Protein AF-A0A0K2RPZ0-F1 (afdb_monomer_lite)

Radius of gyration: 25.4 Å; chains: 1; bounding box: 55×63×58 Å

pLDDT: mean 76.74, std 20.91, range [32.09, 96.94]

Foldseek 3Di:
DPDVPVVVVVVVVVVVVVVVCVVVDDDDCVVDPDDDLQADQDQVVFDPVQVVCVVVVHDGDLCNGDVDPVSSVSNVNNVVSNVVVQVCCCPVPVDRDPDDDDDDDDDDDPPDDDPPDDDDCPVPDDDDDDDDDDDDDDDDD

Structure (mmCIF, N/CA/C/O backbone):
data_AF-A0A0K2RPZ0-F1
#
_entry.id   AF-A0A0K2RPZ0-F1
#
loop_
_atom_site.group_PDB
_atom_site.id
_atom_site.type_symbol
_atom_site.label_atom_id
_atom_site.label_alt_id
_atom_site.label_comp_id
_atom_site.label_asym_id
_atom_site.label_entity_id
_atom_site.label_seq_id
_atom_site.pdbx_PDB_ins_code
_atom_site.Cartn_x
_atom_site.Cartn_y
_atom_site.Cartn_z
_atom_site.occupancy
_atom_site.B_iso_or_equiv
_atom_site.auth_seq_id
_atom_site.auth_comp_id
_atom_site.auth_asym_id
_atom_site.auth_atom_id
_atom_site.pdbx_PDB_model_num
ATOM 1 N N . MET A 1 1 ? 44.261 -13.455 -25.704 1.00 45.44 1 MET A N 1
ATOM 2 C CA . MET A 1 1 ? 43.758 -12.365 -24.836 1.00 45.44 1 MET A CA 1
ATOM 3 C C . MET A 1 1 ? 42.539 -11.740 -25.517 1.00 45.44 1 MET A C 1
ATOM 5 O O . MET A 1 1 ? 42.741 -10.876 -26.350 1.00 45.44 1 MET A O 1
ATOM 9 N N . SER A 1 2 ? 41.306 -12.222 -25.293 1.00 55.44 2 SER A N 1
ATOM 10 C CA . SER A 1 2 ? 40.097 -11.603 -25.899 1.00 55.44 2 SER A CA 1
ATOM 11 C C . SER A 1 2 ? 38.777 -12.080 -25.253 1.00 55.44 2 SER A C 1
ATOM 13 O O . SER A 1 2 ? 37.852 -12.498 -25.931 1.00 55.44 2 SER A O 1
ATOM 15 N N . VAL A 1 3 ? 38.706 -12.108 -23.917 1.00 57.50 3 VAL A N 1
ATOM 16 C CA . VAL A 1 3 ? 37.447 -12.406 -23.182 1.00 57.50 3 VAL A CA 1
ATOM 17 C C . VAL A 1 3 ? 37.053 -11.248 -22.248 1.00 57.50 3 VAL A C 1
ATOM 19 O O . VAL A 1 3 ? 35.893 -11.102 -21.892 1.00 57.50 3 VAL A O 1
ATOM 22 N N . GLY A 1 4 ? 37.996 -10.364 -21.891 1.00 56.69 4 GLY A N 1
ATOM 23 C CA . GLY A 1 4 ? 37.734 -9.220 -21.007 1.00 56.69 4 GLY A CA 1
ATOM 24 C C . GLY A 1 4 ? 37.066 -8.013 -21.680 1.00 56.69 4 GLY A C 1
ATOM 25 O O . GLY A 1 4 ? 36.321 -7.300 -21.021 1.00 56.69 4 GLY A O 1
ATOM 26 N N . GLN A 1 5 ? 37.286 -7.787 -22.982 1.00 56.53 5 GLN A N 1
ATOM 27 C CA . GLN A 1 5 ? 36.764 -6.595 -23.673 1.00 56.53 5 GLN A CA 1
ATOM 28 C C . GLN A 1 5 ? 35.253 -6.669 -23.939 1.00 56.53 5 GLN A C 1
ATOM 30 O O . GLN A 1 5 ? 34.560 -5.671 -23.774 1.00 56.53 5 GLN A O 1
ATOM 35 N N . SER A 1 6 ? 34.721 -7.860 -24.234 1.00 60.34 6 SER A N 1
ATOM 36 C CA . SER A 1 6 ? 33.289 -8.052 -24.502 1.00 60.34 6 SER A CA 1
ATOM 37 C C . SER A 1 6 ? 32.410 -7.807 -23.270 1.00 60.34 6 SER A C 1
ATOM 39 O O . SER A 1 6 ? 31.304 -7.283 -23.398 1.00 60.34 6 SER A O 1
ATOM 41 N N . HIS A 1 7 ? 32.886 -8.155 -22.069 1.00 60.97 7 HIS A N 1
ATOM 42 C CA . HIS A 1 7 ? 32.162 -7.906 -20.817 1.00 60.97 7 HIS A CA 1
ATOM 43 C C . HIS A 1 7 ? 32.138 -6.419 -20.442 1.00 60.97 7 HIS A C 1
ATOM 45 O O . HIS A 1 7 ? 31.104 -5.929 -19.985 1.00 60.97 7 HIS A O 1
ATOM 51 N N . GLU A 1 8 ? 33.244 -5.702 -20.654 1.00 66.75 8 GLU A N 1
ATOM 52 C CA . GLU A 1 8 ? 33.340 -4.272 -20.346 1.00 66.75 8 GLU A CA 1
ATOM 53 C C . GLU A 1 8 ? 32.425 -3.453 -21.273 1.00 66.75 8 GLU A C 1
ATOM 55 O O . GLU A 1 8 ? 31.613 -2.666 -20.786 1.00 66.75 8 GLU A O 1
ATOM 60 N N . GLU A 1 9 ? 32.460 -3.714 -22.585 1.00 69.56 9 GLU A N 1
ATOM 61 C CA . GLU A 1 9 ? 31.594 -3.065 -23.584 1.00 69.56 9 GLU A CA 1
ATOM 62 C C . GLU A 1 9 ? 30.106 -3.343 -23.325 1.00 69.56 9 GLU A C 1
ATOM 64 O O . GLU A 1 9 ? 29.305 -2.408 -23.251 1.00 69.56 9 GLU A O 1
ATOM 69 N N . SER A 1 10 ? 29.749 -4.604 -23.048 1.00 76.44 10 SER A N 1
ATOM 70 C CA . SER A 1 10 ? 28.375 -4.983 -22.681 1.00 76.44 10 SER A CA 1
ATOM 71 C C . SER A 1 10 ? 27.898 -4.265 -21.412 1.00 76.44 10 SER A C 1
ATOM 73 O O . SER A 1 10 ? 26.737 -3.865 -21.304 1.00 76.44 10 SER A O 1
ATOM 75 N N . SER A 1 11 ? 28.790 -4.068 -20.433 1.00 83.00 11 SER A N 1
ATOM 76 C CA . SER A 1 11 ? 28.458 -3.360 -19.193 1.00 83.00 11 SER A CA 1
ATOM 77 C C . SER A 1 11 ? 28.226 -1.861 -19.417 1.00 83.00 11 SER A C 1
ATOM 79 O O . SER A 1 11 ? 27.364 -1.266 -18.763 1.00 83.00 11 SER A O 1
ATOM 81 N N . ILE A 1 12 ? 28.954 -1.248 -20.357 1.00 89.38 12 ILE A N 1
ATOM 82 C CA . ILE A 1 12 ? 28.814 0.165 -20.724 1.00 89.38 12 ILE A CA 1
ATOM 83 C C . ILE A 1 12 ? 27.487 0.390 -21.454 1.00 89.38 12 ILE A C 1
ATOM 85 O O . ILE A 1 12 ? 26.752 1.320 -21.109 1.00 89.38 12 ILE A O 1
ATOM 89 N N . GLU A 1 13 ? 27.138 -0.477 -22.405 1.00 89.38 13 GLU A N 1
ATOM 90 C CA . GLU A 1 13 ? 25.853 -0.418 -23.108 1.00 89.38 13 GLU A CA 1
ATOM 91 C C . GLU A 1 13 ? 24.671 -0.622 -22.155 1.00 89.38 13 GLU A C 1
ATOM 93 O O . GLU A 1 13 ? 23.724 0.171 -22.169 1.00 89.38 13 GLU A O 1
ATOM 98 N N . LEU A 1 14 ? 24.759 -1.602 -21.248 1.00 88.31 14 LEU A N 1
ATOM 99 C CA . LEU A 1 14 ? 23.753 -1.821 -20.209 1.00 88.31 14 LEU A CA 1
ATOM 100 C C . LEU A 1 14 ? 23.593 -0.589 -19.310 1.00 88.31 14 LEU A C 1
ATOM 102 O O . LEU A 1 14 ? 22.473 -0.154 -19.052 1.00 88.31 14 LEU A O 1
ATOM 106 N N . ARG A 1 15 ? 24.696 0.015 -18.850 1.00 89.81 15 ARG A N 1
ATOM 107 C CA . ARG A 1 15 ? 24.656 1.241 -18.030 1.00 89.81 15 ARG A CA 1
ATOM 108 C C . ARG A 1 15 ? 24.019 2.410 -18.778 1.00 89.81 15 ARG A C 1
ATOM 110 O O . ARG A 1 15 ? 23.274 3.176 -18.168 1.00 89.81 15 ARG A O 1
ATOM 117 N N . LYS A 1 16 ? 24.285 2.541 -20.080 1.00 91.56 16 LYS A N 1
ATOM 118 C CA . LYS A 1 16 ? 23.690 3.571 -20.944 1.00 91.56 16 LYS A CA 1
ATOM 119 C C . LYS A 1 16 ? 22.187 3.356 -21.139 1.00 91.56 16 LYS A C 1
ATOM 121 O O . LYS A 1 16 ? 21.427 4.318 -21.110 1.00 91.56 16 LYS A O 1
ATOM 126 N N . TRP A 1 17 ? 21.744 2.112 -21.291 1.00 88.94 17 TRP A N 1
ATOM 127 C CA . TRP A 1 17 ? 20.320 1.793 -21.348 1.00 88.94 17 TRP A CA 1
ATOM 128 C C . TRP A 1 17 ? 19.627 2.037 -19.996 1.00 88.94 17 TRP A C 1
ATOM 130 O O . TRP A 1 17 ? 18.608 2.725 -19.941 1.00 88.94 17 TRP A O 1
ATOM 140 N N . LEU A 1 18 ? 20.224 1.580 -18.887 1.00 86.44 18 LEU A N 1
ATOM 141 C CA . LEU A 1 18 ? 19.704 1.787 -17.528 1.00 86.44 18 LEU A CA 1
ATOM 142 C C . LEU A 1 18 ? 19.603 3.273 -17.152 1.00 86.44 18 LEU A C 1
ATOM 144 O O . LEU A 1 18 ? 18.658 3.674 -16.472 1.00 86.44 18 LEU A O 1
ATOM 148 N N . SER A 1 19 ? 20.549 4.113 -17.582 1.00 85.38 19 SER A N 1
ATOM 149 C CA . SER A 1 19 ? 20.476 5.556 -17.325 1.00 85.38 19 SER A CA 1
ATOM 150 C C . SER A 1 19 ? 19.313 6.219 -18.068 1.00 85.38 19 SER A C 1
ATOM 152 O O . SER A 1 19 ? 18.708 7.144 -17.524 1.00 85.38 19 SER A O 1
ATOM 154 N N . GLY A 1 20 ? 18.943 5.701 -19.243 1.00 85.44 20 GLY A N 1
ATOM 155 C CA . GLY A 1 20 ? 17.765 6.118 -20.003 1.00 85.44 20 GLY A CA 1
ATOM 156 C C . GLY A 1 20 ? 16.429 5.725 -19.365 1.00 85.44 20 GLY A C 1
ATOM 157 O O . GLY A 1 20 ? 15.414 6.344 -19.672 1.00 85.44 20 GLY A O 1
ATOM 158 N N . LEU A 1 21 ? 16.413 4.754 -18.444 1.00 82.62 21 LEU A N 1
ATOM 159 C CA . LEU A 1 21 ? 15.201 4.360 -17.717 1.00 82.62 21 LEU A CA 1
ATOM 160 C C . LEU A 1 21 ? 14.864 5.292 -16.551 1.00 82.62 21 LEU A C 1
ATOM 162 O O . LEU A 1 21 ? 13.686 5.472 -16.259 1.00 82.62 21 LEU A O 1
ATOM 166 N N . LYS A 1 22 ? 15.862 5.921 -15.913 1.00 72.50 22 LYS A N 1
ATOM 167 C CA . LYS A 1 22 ? 15.661 6.792 -14.734 1.00 72.50 22 LYS A CA 1
ATOM 168 C C . LYS A 1 22 ? 14.558 7.856 -14.884 1.00 72.50 22 LYS A C 1
ATOM 170 O O . LYS A 1 22 ? 13.868 8.087 -13.898 1.00 72.50 22 LYS A O 1
ATOM 175 N N . PRO A 1 23 ? 14.379 8.525 -16.040 1.00 75.88 23 PRO A N 1
ATOM 176 C CA . PRO A 1 23 ? 13.304 9.503 -16.220 1.00 75.88 23 PRO A CA 1
ATOM 177 C C . PRO A 1 23 ? 11.912 8.872 -16.366 1.00 75.88 23 PRO A C 1
ATOM 179 O O . PRO A 1 23 ? 10.911 9.537 -16.121 1.00 75.88 23 PRO A O 1
ATOM 182 N N . VAL A 1 24 ? 11.845 7.613 -16.809 1.00 74.25 24 VAL A N 1
ATOM 183 C CA . VAL A 1 24 ? 10.601 6.915 -17.179 1.00 74.25 24 VAL A CA 1
ATOM 184 C C . VAL A 1 24 ? 10.086 6.063 -16.021 1.00 74.25 24 VAL A C 1
ATOM 186 O O . VAL A 1 24 ? 8.881 5.932 -15.809 1.00 74.25 24 VAL A O 1
ATOM 189 N N . THR A 1 25 ? 11.000 5.499 -15.237 1.00 70.31 25 THR A N 1
ATOM 190 C CA . THR A 1 25 ? 10.684 4.778 -14.012 1.00 70.31 25 THR A CA 1
ATOM 191 C C . THR A 1 25 ? 10.534 5.800 -12.891 1.00 70.31 25 THR A C 1
ATOM 193 O O . THR A 1 25 ? 11.502 6.467 -12.533 1.00 70.31 25 THR A O 1
ATOM 196 N N . GLY A 1 26 ? 9.329 5.948 -12.336 1.00 73.31 26 GLY A N 1
ATOM 197 C CA . GLY A 1 26 ? 9.123 6.739 -11.119 1.00 73.31 26 GLY A CA 1
ATOM 198 C C . GLY A 1 26 ? 9.937 6.204 -9.929 1.00 73.31 26 GLY A C 1
ATOM 199 O O . GLY A 1 26 ? 10.770 5.310 -10.066 1.00 73.31 26 GLY A O 1
ATOM 200 N N . ALA A 1 27 ? 9.693 6.730 -8.727 1.00 71.94 27 ALA A N 1
ATOM 201 C CA . ALA A 1 27 ? 10.374 6.237 -7.531 1.00 71.94 27 ALA A CA 1
ATOM 202 C C . ALA A 1 27 ? 10.143 4.723 -7.342 1.00 71.94 27 ALA A C 1
ATOM 204 O O . ALA A 1 27 ? 9.003 4.277 -7.208 1.00 71.94 27 ALA A O 1
ATOM 205 N N . ASP A 1 28 ? 11.227 3.941 -7.316 1.00 74.12 28 ASP A N 1
ATOM 206 C CA . ASP A 1 28 ? 11.161 2.511 -7.018 1.00 74.12 28 ASP A CA 1
ATOM 207 C C . ASP A 1 28 ? 10.849 2.316 -5.531 1.00 74.12 28 ASP A C 1
ATOM 209 O O . ASP A 1 28 ? 11.715 2.442 -4.661 1.00 74.12 28 ASP A O 1
ATOM 213 N N . THR A 1 29 ? 9.584 2.016 -5.245 1.00 76.25 29 THR A N 1
ATOM 214 C CA . THR A 1 29 ? 9.100 1.809 -3.878 1.00 76.25 29 THR A CA 1
ATOM 215 C C . THR A 1 29 ? 9.654 0.549 -3.209 1.00 76.25 29 THR A C 1
ATOM 217 O O . THR A 1 29 ? 9.636 0.493 -1.981 1.00 76.25 29 THR A O 1
ATOM 220 N N . MET A 1 30 ? 10.175 -0.432 -3.964 1.00 75.19 30 MET A N 1
ATOM 221 C CA . MET A 1 30 ? 10.823 -1.612 -3.375 1.00 75.19 30 MET A CA 1
ATOM 222 C C . MET A 1 30 ? 12.214 -1.277 -2.837 1.00 75.19 30 MET A C 1
ATOM 224 O O . MET A 1 30 ? 12.604 -1.785 -1.788 1.00 75.19 30 MET A O 1
ATOM 228 N N . LEU A 1 31 ? 12.950 -0.398 -3.522 1.00 77.25 31 LEU A N 1
ATOM 229 C CA . LEU A 1 31 ? 14.272 0.048 -3.073 1.00 77.25 31 LEU A CA 1
ATOM 230 C C . LEU A 1 31 ? 14.204 1.226 -2.097 1.00 77.25 31 LEU A C 1
ATOM 232 O O . LEU A 1 31 ? 15.058 1.358 -1.221 1.00 77.25 31 LEU A O 1
ATOM 236 N N . ARG A 1 32 ? 13.224 2.120 -2.264 1.00 76.31 32 ARG A N 1
ATOM 237 C CA . ARG A 1 32 ? 13.081 3.353 -1.477 1.00 76.31 32 ARG A CA 1
ATOM 238 C C . ARG A 1 32 ? 11.633 3.551 -1.063 1.00 76.31 32 ARG A C 1
ATOM 240 O O . ARG A 1 32 ? 10.898 4.354 -1.637 1.00 76.31 32 ARG A O 1
ATOM 247 N N . PHE A 1 33 ? 11.232 2.820 -0.034 1.00 82.44 33 PHE A N 1
ATOM 248 C CA . PHE A 1 33 ? 9.930 3.011 0.582 1.00 82.44 33 PHE A CA 1
ATOM 249 C C . PHE A 1 33 ? 9.883 4.332 1.366 1.00 82.44 33 PHE A C 1
ATOM 251 O O . PHE A 1 33 ? 10.705 4.575 2.249 1.00 82.44 33 PHE A O 1
ATOM 258 N N . VAL A 1 34 ? 8.884 5.166 1.071 1.00 85.88 34 VAL A N 1
ATOM 259 C CA . VAL A 1 34 ? 8.564 6.374 1.841 1.00 85.88 34 VAL A CA 1
ATOM 260 C C . VAL A 1 34 ? 7.194 6.178 2.476 1.00 85.88 34 VAL A C 1
ATOM 262 O O . VAL A 1 34 ? 6.198 5.974 1.780 1.00 85.88 34 VAL A O 1
ATOM 265 N N . LYS A 1 35 ? 7.134 6.248 3.809 1.00 87.56 35 LYS A N 1
ATOM 266 C CA . LYS A 1 35 ? 5.877 6.122 4.552 1.00 87.56 35 LYS A CA 1
ATOM 267 C C . LYS A 1 35 ? 4.994 7.339 4.264 1.00 87.56 35 LYS A C 1
ATOM 269 O O . LYS A 1 35 ? 5.328 8.452 4.658 1.00 87.56 35 LYS A O 1
ATOM 274 N N . THR A 1 36 ? 3.862 7.117 3.603 1.00 90.56 36 THR A N 1
ATOM 275 C CA . THR A 1 36 ? 2.843 8.141 3.326 1.00 90.56 36 THR A CA 1
ATOM 276 C C . THR A 1 36 ? 1.489 7.708 3.892 1.00 90.56 36 THR A C 1
ATOM 278 O O . THR A 1 36 ? 1.162 6.520 3.820 1.00 90.56 36 THR A O 1
ATOM 281 N N . PRO A 1 37 ? 0.670 8.613 4.452 1.00 87.94 37 PRO A N 1
ATOM 282 C CA . PRO A 1 37 ? -0.663 8.256 4.945 1.00 87.94 37 PRO A CA 1
ATOM 283 C C . PRO A 1 37 ? -1.589 7.672 3.867 1.00 87.94 37 PRO A C 1
ATOM 285 O O . PRO A 1 37 ? -2.533 6.955 4.187 1.00 87.94 37 PRO A O 1
ATOM 288 N N . GLU A 1 38 ? -1.333 7.971 2.594 1.00 90.75 38 GLU A N 1
ATOM 289 C CA . GLU A 1 38 ? -2.148 7.552 1.455 1.00 90.75 38 GLU A CA 1
ATOM 290 C C . GLU A 1 38 ? -1.714 6.204 0.873 1.00 90.75 38 GLU A C 1
ATOM 292 O O . GLU A 1 38 ? -2.537 5.532 0.256 1.00 90.75 38 GLU A O 1
ATOM 297 N N . GLY A 1 39 ? -0.443 5.826 1.038 1.00 90.94 39 GLY A N 1
ATOM 298 C CA . GLY A 1 39 ? 0.164 4.642 0.424 1.00 90.94 39 GLY A CA 1
ATOM 299 C C . GLY A 1 39 ? 0.745 3.639 1.419 1.00 90.94 39 GLY A C 1
ATOM 300 O O . GLY A 1 39 ? 1.345 2.654 1.002 1.00 90.94 39 GLY A O 1
ATOM 301 N N . SER A 1 40 ? 0.591 3.861 2.727 1.00 92.81 40 SER A N 1
ATOM 302 C CA . SER A 1 40 ? 1.094 2.949 3.755 1.00 92.81 40 SER A CA 1
ATOM 303 C C . SER A 1 40 ? 0.067 2.682 4.849 1.00 92.81 40 SER A C 1
ATOM 305 O O . SER A 1 40 ? -0.672 3.569 5.275 1.00 92.81 40 SER A O 1
ATOM 307 N N . ILE A 1 41 ? 0.027 1.432 5.309 1.00 93.94 41 ILE A N 1
ATOM 308 C CA . ILE A 1 41 ? -0.807 0.997 6.430 1.00 93.94 41 ILE A CA 1
ATOM 309 C C . ILE A 1 41 ? 0.130 0.644 7.578 1.00 93.94 41 ILE A C 1
ATOM 311 O O . ILE A 1 41 ? 0.946 -0.267 7.458 1.00 93.94 41 ILE A O 1
ATOM 315 N N . ASP A 1 42 ? 0.015 1.366 8.688 1.00 91.12 42 ASP A N 1
ATOM 316 C CA . ASP A 1 42 ? 0.794 1.080 9.887 1.00 91.12 42 ASP A CA 1
ATOM 317 C C . ASP A 1 42 ? 0.138 -0.043 10.698 1.00 91.12 42 ASP A C 1
ATOM 319 O O . ASP A 1 42 ? -0.996 0.094 11.160 1.00 91.12 42 ASP A O 1
ATOM 323 N N . LEU A 1 43 ? 0.852 -1.157 10.860 1.00 91.44 43 LEU A N 1
ATOM 324 C CA . LEU A 1 43 ? 0.403 -2.322 11.626 1.00 91.44 43 LEU A CA 1
ATOM 325 C C . LEU A 1 43 ? 1.159 -2.491 12.952 1.00 91.44 43 LEU A C 1
ATOM 327 O O . LEU A 1 43 ? 0.978 -3.510 13.615 1.00 91.44 43 LEU A O 1
ATOM 331 N N . SER A 1 44 ? 1.973 -1.511 13.365 1.00 88.81 44 SER A N 1
ATOM 332 C CA . SER A 1 44 ? 2.836 -1.610 14.557 1.00 88.81 44 SER A CA 1
ATOM 333 C C . SER A 1 44 ? 2.054 -1.904 15.844 1.00 88.81 44 SER A C 1
ATOM 335 O O . SER A 1 44 ? 2.511 -2.667 16.686 1.00 88.81 44 SER A O 1
ATOM 337 N N . ASN A 1 45 ? 0.842 -1.351 15.961 1.00 87.94 45 ASN A N 1
ATOM 338 C CA . ASN A 1 45 ? -0.078 -1.571 17.085 1.00 87.94 45 ASN A CA 1
ATOM 339 C C . ASN A 1 45 ? -1.256 -2.490 16.709 1.00 87.94 45 ASN A C 1
ATOM 341 O O . ASN A 1 45 ? -2.338 -2.413 17.295 1.00 87.94 45 ASN A O 1
ATOM 345 N N . GLY A 1 46 ? -1.080 -3.317 15.675 1.00 91.62 46 GLY A N 1
ATOM 346 C CA . GLY A 1 46 ? -2.108 -4.227 15.195 1.00 91.62 46 GLY A CA 1
ATOM 347 C C . GLY A 1 46 ? -2.404 -5.353 16.187 1.00 91.62 46 GLY A C 1
ATOM 348 O O . GLY A 1 46 ? -1.534 -5.817 16.920 1.00 91.62 46 GLY A O 1
ATOM 349 N N . HIS A 1 47 ? -3.643 -5.841 16.194 1.00 94.25 47 HIS A N 1
ATOM 350 C CA . HIS A 1 47 ? -4.034 -6.946 17.061 1.00 94.25 47 HIS A CA 1
ATOM 351 C C . HIS A 1 47 ? -3.287 -8.241 16.666 1.00 94.25 47 HIS A C 1
ATOM 353 O O . HIS A 1 47 ? -3.440 -8.690 15.522 1.00 94.25 47 HIS A O 1
ATOM 359 N N . PRO A 1 48 ? -2.579 -8.923 17.593 1.00 93.19 48 PRO A N 1
ATOM 360 C CA . PRO A 1 48 ? -1.723 -10.072 17.270 1.00 93.19 48 PRO A CA 1
ATOM 361 C C . PRO A 1 48 ? -2.451 -11.205 16.540 1.00 93.19 48 PRO A C 1
ATOM 363 O O . PRO A 1 48 ? -1.952 -11.738 15.555 1.00 93.19 48 PRO A O 1
ATOM 366 N N . SER A 1 49 ? -3.677 -11.528 16.967 1.00 93.81 49 SER A N 1
ATOM 367 C CA . SER A 1 49 ? -4.503 -12.550 16.299 1.00 93.81 49 SER A CA 1
ATOM 368 C C . SER A 1 49 ? -4.854 -12.178 14.849 1.00 93.81 49 SER A C 1
ATOM 370 O O . SER A 1 49 ? -4.821 -13.033 13.968 1.00 93.81 49 SER A O 1
ATOM 372 N N . GLY A 1 50 ? -5.135 -10.898 14.570 1.00 94.88 50 GLY A N 1
ATOM 373 C CA . GLY A 1 50 ? -5.407 -10.438 13.207 1.00 94.88 50 GLY A CA 1
ATOM 374 C C . GLY A 1 50 ? -4.155 -10.504 12.337 1.00 94.88 50 GLY A C 1
ATOM 375 O O . GLY A 1 50 ? -4.222 -10.957 11.196 1.00 94.88 50 GLY A O 1
ATOM 376 N N . LEU A 1 51 ? -3.005 -10.115 12.893 1.00 95.12 51 LEU A N 1
ATOM 377 C CA . LEU A 1 51 ? -1.724 -10.192 12.196 1.00 95.12 51 LEU A CA 1
ATOM 378 C C . LEU A 1 51 ? -1.353 -11.645 11.874 1.00 95.12 51 LEU A C 1
ATOM 380 O O . LEU A 1 51 ? -1.002 -11.942 10.738 1.00 95.12 51 LEU A O 1
ATOM 384 N N . ALA A 1 52 ? -1.519 -12.565 12.826 1.00 94.44 52 ALA A N 1
ATOM 385 C CA . ALA A 1 52 ? -1.284 -13.990 12.606 1.00 94.44 52 ALA A CA 1
ATOM 386 C C . ALA A 1 52 ? -2.168 -14.556 11.482 1.00 94.44 52 ALA A C 1
ATOM 388 O O . ALA A 1 52 ? -1.690 -15.311 10.641 1.00 94.44 52 ALA A O 1
ATOM 389 N N . GLN A 1 53 ? -3.444 -14.158 11.416 1.00 94.50 53 GLN A N 1
ATOM 390 C CA . GLN A 1 53 ? -4.341 -14.566 10.329 1.00 94.50 53 GLN A CA 1
ATOM 391 C C . GLN A 1 53 ? -3.907 -14.004 8.973 1.00 94.50 53 GLN A C 1
ATOM 393 O O . GLN A 1 53 ? -3.917 -14.736 7.985 1.00 94.50 53 GLN A O 1
ATOM 398 N N . LEU A 1 54 ? -3.519 -12.725 8.928 1.00 94.12 54 LEU A N 1
ATOM 399 C CA . LEU A 1 54 ? -3.008 -12.081 7.719 1.00 94.12 54 LEU A CA 1
ATOM 400 C C . LEU A 1 54 ? -1.746 -12.787 7.206 1.00 94.12 54 LEU A C 1
ATOM 402 O O . LEU A 1 54 ? -1.684 -13.146 6.035 1.00 94.12 54 LEU A O 1
ATOM 406 N N . LEU A 1 55 ? -0.776 -13.031 8.090 1.00 92.62 55 LEU A N 1
ATOM 407 C CA . LEU A 1 55 ? 0.484 -13.698 7.749 1.00 92.62 55 LEU A CA 1
ATOM 408 C C . LEU A 1 55 ? 0.288 -15.175 7.380 1.00 92.62 55 LEU A C 1
ATOM 410 O O . LEU A 1 55 ? 1.030 -15.703 6.562 1.00 92.62 55 LEU A O 1
ATOM 414 N N . ALA A 1 56 ? -0.751 -15.827 7.906 1.00 93.75 56 ALA A N 1
ATOM 415 C CA . ALA A 1 56 ? -1.169 -17.163 7.481 1.00 93.75 56 ALA A CA 1
ATOM 416 C C . ALA A 1 56 ? -1.904 -17.179 6.120 1.00 93.75 56 ALA A C 1
ATOM 418 O O . ALA A 1 56 ? -2.496 -18.197 5.760 1.00 93.75 56 ALA A O 1
ATOM 419 N N . GLY A 1 57 ? -1.938 -16.058 5.387 1.00 92.31 57 GLY A N 1
ATOM 420 C CA . GLY A 1 57 ? -2.569 -15.948 4.068 1.00 92.31 57 GLY A CA 1
ATOM 421 C C . GLY A 1 57 ? -4.099 -15.956 4.097 1.00 92.31 57 GLY A C 1
ATOM 422 O O . GLY A 1 57 ? -4.745 -16.136 3.063 1.00 92.31 57 GLY A O 1
ATOM 423 N N . ARG A 1 58 ? -4.721 -15.785 5.270 1.00 94.56 58 ARG A N 1
ATOM 424 C CA . ARG A 1 58 ? -6.183 -15.763 5.383 1.00 94.56 58 ARG A CA 1
ATOM 425 C C . ARG A 1 58 ? -6.731 -14.399 4.977 1.00 94.56 58 ARG A C 1
ATOM 427 O O . ARG A 1 58 ? -6.103 -13.360 5.170 1.00 94.56 58 ARG A O 1
ATOM 434 N N . ARG A 1 59 ? -7.968 -14.395 4.469 1.00 93.94 59 ARG A N 1
ATOM 435 C CA . ARG A 1 59 ? -8.727 -13.160 4.236 1.00 93.94 59 ARG A CA 1
ATOM 436 C C . ARG A 1 59 ? -9.013 -12.478 5.577 1.00 93.94 59 ARG A C 1
ATOM 438 O O . ARG A 1 59 ? -9.920 -12.884 6.299 1.00 93.94 59 ARG A O 1
ATOM 445 N N . THR A 1 60 ? -8.255 -11.430 5.880 1.00 94.94 60 THR A N 1
ATOM 446 C CA . THR A 1 60 ? -8.323 -10.707 7.156 1.00 94.94 60 THR A CA 1
ATOM 447 C C . THR A 1 60 ? -8.927 -9.323 6.957 1.00 94.94 60 THR A C 1
ATOM 449 O O . THR A 1 60 ? -8.506 -8.559 6.090 1.00 94.94 60 THR A O 1
ATOM 452 N N . ARG A 1 61 ? -9.928 -8.972 7.771 1.00 95.56 61 ARG A N 1
ATOM 453 C CA . ARG A 1 61 ? -10.522 -7.628 7.751 1.00 95.56 61 ARG A CA 1
ATOM 454 C C . ARG A 1 61 ? -9.578 -6.621 8.401 1.00 95.56 61 ARG A C 1
ATOM 456 O O . ARG A 1 61 ? -9.041 -6.880 9.477 1.00 95.56 61 ARG A O 1
ATOM 463 N N . LEU A 1 62 ? -9.484 -5.425 7.822 1.00 95.19 62 LEU A N 1
ATOM 464 C CA . LEU A 1 62 ? -8.692 -4.329 8.389 1.00 95.19 62 LEU A CA 1
ATOM 465 C C . LEU A 1 62 ? -9.144 -3.947 9.810 1.00 95.19 62 LEU A C 1
ATOM 467 O O . LEU A 1 62 ? -8.317 -3.631 10.655 1.00 95.19 62 LEU A O 1
ATOM 471 N N . SER A 1 63 ? -10.440 -4.069 10.107 1.00 94.75 63 SER A N 1
ATOM 472 C CA . SER A 1 63 ? -11.008 -3.825 11.442 1.00 94.75 63 SER A CA 1
ATOM 473 C C . SER A 1 63 ? -10.585 -4.855 12.496 1.00 94.75 63 SER A C 1
ATOM 475 O O . SER A 1 63 ? -10.715 -4.609 13.692 1.00 94.75 63 SER A O 1
ATOM 477 N N . THR A 1 64 ? -10.132 -6.038 12.068 1.00 94.56 64 THR A N 1
ATOM 478 C CA . THR A 1 64 ? -9.572 -7.056 12.968 1.00 94.56 64 THR A CA 1
ATOM 479 C C . THR A 1 64 ? -8.121 -6.732 13.307 1.00 94.56 64 THR A C 1
ATOM 481 O O . THR A 1 64 ? -7.678 -7.040 14.409 1.00 94.56 64 THR A O 1
ATOM 484 N N . LEU A 1 65 ? -7.398 -6.098 12.378 1.00 95.62 65 LEU A N 1
ATOM 485 C CA . LEU A 1 65 ? -6.015 -5.660 12.558 1.00 95.62 65 LEU A CA 1
ATOM 486 C C . LEU A 1 65 ? -5.946 -4.388 13.407 1.00 95.62 65 LEU A C 1
ATOM 488 O O . LEU A 1 65 ? -5.200 -4.348 14.375 1.00 95.62 65 LEU A O 1
ATOM 492 N N . ILE A 1 66 ? -6.744 -3.371 13.078 1.00 95.88 66 ILE A N 1
ATOM 493 C CA . ILE A 1 66 ? -6.676 -2.041 13.693 1.00 95.88 66 ILE A CA 1
ATOM 494 C C . ILE A 1 66 ? -7.989 -1.768 14.425 1.00 95.88 66 ILE A C 1
ATOM 496 O O . ILE A 1 66 ? -9.041 -1.620 13.801 1.00 95.88 66 ILE A O 1
ATOM 500 N N . ARG A 1 67 ? -7.924 -1.731 15.761 1.00 92.81 67 ARG A N 1
ATOM 501 C CA . ARG A 1 67 ? -9.090 -1.523 16.637 1.00 92.81 67 ARG A CA 1
ATOM 502 C C . ARG A 1 67 ? -9.346 -0.058 16.961 1.00 92.81 67 ARG A C 1
ATOM 504 O O . ARG A 1 67 ? -10.501 0.316 17.150 1.00 92.81 67 ARG A O 1
ATOM 511 N N . ASP A 1 68 ? -8.293 0.754 17.017 1.00 94.06 68 ASP A N 1
ATOM 512 C CA . ASP A 1 68 ? -8.442 2.188 17.227 1.00 94.06 68 ASP A CA 1
ATOM 513 C C . ASP A 1 68 ? -9.160 2.832 16.035 1.00 94.06 68 ASP A C 1
ATOM 515 O O . ASP A 1 68 ? -8.802 2.621 14.873 1.00 94.06 68 ASP A O 1
ATOM 519 N N . ARG A 1 69 ? -10.189 3.633 16.324 1.00 94.25 69 ARG A N 1
ATOM 520 C CA . ARG A 1 69 ? -11.057 4.200 15.289 1.00 94.25 69 ARG A CA 1
ATOM 521 C C . ARG A 1 69 ? -10.324 5.215 14.415 1.00 94.25 69 ARG A C 1
ATOM 523 O O . ARG A 1 69 ? -10.573 5.249 13.211 1.00 94.25 69 ARG A O 1
ATOM 530 N N . GLN A 1 70 ? -9.453 6.043 14.990 1.00 93.75 70 GLN A N 1
ATOM 531 C CA . GLN A 1 70 ? -8.757 7.084 14.232 1.00 93.75 70 GLN A CA 1
ATOM 532 C C . GLN A 1 70 ? -7.723 6.465 13.291 1.00 93.75 70 GLN A C 1
ATOM 534 O O . GLN A 1 70 ? -7.716 6.765 12.094 1.00 93.75 70 GLN A O 1
ATOM 539 N N . GLN A 1 71 ? -6.932 5.516 13.793 1.00 93.81 71 GLN A N 1
ATOM 540 C CA . GLN A 1 71 ? -5.980 4.752 12.987 1.00 93.81 71 GLN A CA 1
ATOM 541 C C . GLN A 1 71 ? -6.689 3.934 11.904 1.00 93.81 71 GLN A C 1
ATOM 543 O O . GLN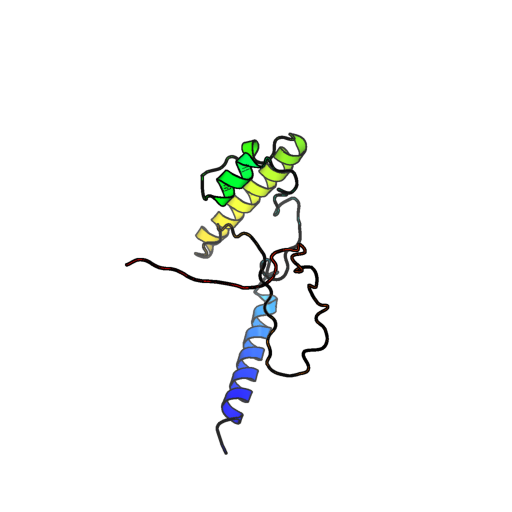 A 1 71 ? -6.239 3.909 10.757 1.00 93.81 71 GLN A O 1
ATOM 548 N N . TYR A 1 72 ? -7.838 3.330 12.224 1.00 95.38 72 TYR A N 1
ATOM 549 C CA . TYR A 1 72 ? -8.630 2.580 11.252 1.00 95.38 72 TYR A CA 1
ATOM 550 C C . TYR A 1 72 ? -9.068 3.453 10.072 1.00 95.38 72 TYR A C 1
ATOM 552 O O . TYR A 1 72 ? -8.995 3.012 8.928 1.00 95.38 72 TYR A O 1
ATOM 560 N N . LEU A 1 73 ? -9.499 4.697 10.308 1.00 95.56 73 LEU A N 1
ATOM 561 C CA . LEU A 1 73 ? -9.930 5.592 9.228 1.00 95.56 73 LEU A CA 1
ATOM 562 C C . LEU A 1 73 ? -8.782 5.955 8.279 1.00 95.56 73 LEU A C 1
ATOM 564 O O . LEU A 1 73 ? -8.989 5.988 7.063 1.00 95.56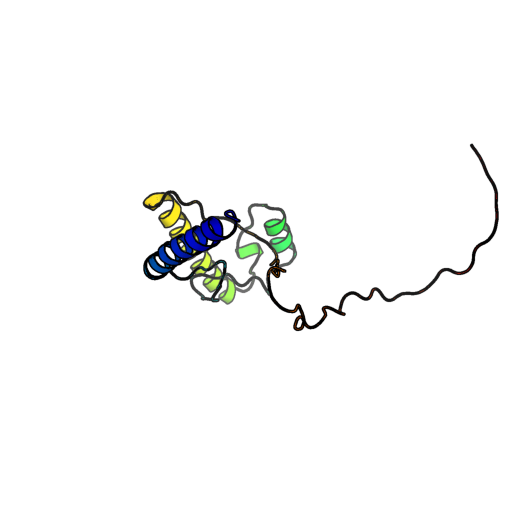 73 LEU A O 1
ATOM 568 N N . VAL A 1 74 ? -7.587 6.205 8.821 1.00 95.00 74 VAL A N 1
ATOM 569 C CA . VAL A 1 74 ? -6.378 6.471 8.027 1.00 95.00 74 VAL A CA 1
ATOM 570 C C . VAL A 1 74 ? -6.005 5.233 7.215 1.00 95.00 74 VAL A C 1
ATOM 572 O O . VAL A 1 74 ? -5.930 5.302 5.990 1.00 95.00 74 VAL A O 1
ATOM 575 N N . ALA A 1 75 ? -5.893 4.079 7.870 1.00 95.88 75 ALA A N 1
ATOM 576 C CA . ALA A 1 75 ? -5.558 2.822 7.215 1.00 95.88 75 ALA A CA 1
ATOM 577 C C . ALA A 1 75 ? -6.589 2.411 6.153 1.00 95.88 75 ALA A C 1
ATOM 579 O O . ALA A 1 75 ? -6.224 1.905 5.098 1.00 95.88 75 ALA A O 1
ATOM 580 N N . ALA A 1 76 ? -7.881 2.651 6.390 1.00 96.19 76 ALA A N 1
ATOM 581 C CA . ALA A 1 76 ? -8.933 2.350 5.426 1.00 96.19 76 ALA A CA 1
ATOM 582 C C . ALA A 1 76 ? -8.848 3.250 4.186 1.00 96.19 76 ALA A C 1
ATOM 584 O O . ALA A 1 76 ? -9.154 2.796 3.084 1.00 96.19 76 ALA A O 1
ATOM 585 N N . ARG A 1 77 ? -8.436 4.518 4.338 1.00 96.81 77 ARG A N 1
ATOM 586 C CA . ARG A 1 77 ? -8.131 5.394 3.195 1.00 96.81 77 ARG A CA 1
ATOM 587 C C . ARG A 1 77 ? -6.927 4.878 2.416 1.00 96.81 77 ARG A C 1
ATOM 589 O O . ARG A 1 77 ? -7.070 4.663 1.215 1.00 96.81 77 ARG A O 1
ATOM 596 N N . ALA A 1 78 ? -5.823 4.576 3.096 1.00 96.75 78 ALA A N 1
ATOM 597 C CA . ALA A 1 78 ? -4.636 4.002 2.467 1.00 96.75 78 ALA A CA 1
ATOM 598 C C . ALA A 1 78 ? -4.955 2.701 1.710 1.00 96.75 78 ALA A C 1
ATOM 600 O O . ALA A 1 78 ? -4.611 2.551 0.544 1.00 96.75 78 ALA A O 1
ATOM 601 N N . ALA A 1 79 ? -5.707 1.786 2.328 1.00 96.25 79 ALA A N 1
ATOM 602 C CA . ALA A 1 79 ? -6.109 0.521 1.716 1.00 96.25 79 ALA A CA 1
ATOM 603 C C . ALA A 1 79 ? -6.939 0.715 0.437 1.00 96.25 79 ALA A C 1
ATOM 605 O O . ALA A 1 79 ? -6.751 -0.016 -0.536 1.00 96.25 79 ALA A O 1
ATOM 606 N N . ARG A 1 80 ? -7.849 1.701 0.413 1.00 96.94 80 ARG A N 1
ATOM 607 C CA . ARG A 1 80 ? -8.614 2.029 -0.800 1.00 96.94 80 ARG A CA 1
ATOM 608 C C . ARG A 1 80 ? -7.710 2.581 -1.895 1.00 96.94 80 ARG A C 1
ATOM 610 O O . ARG A 1 80 ? -7.827 2.131 -3.028 1.00 96.94 80 ARG A O 1
ATOM 617 N N . ASN A 1 81 ? -6.801 3.490 -1.556 1.00 96.38 81 ASN A N 1
ATOM 618 C CA . ASN A 1 81 ? -5.855 4.062 -2.513 1.00 96.38 81 ASN A CA 1
ATOM 619 C C . ASN A 1 81 ? -4.935 2.987 -3.107 1.00 96.38 81 ASN A C 1
ATOM 621 O O . ASN A 1 81 ? -4.791 2.912 -4.325 1.00 96.38 81 ASN A O 1
ATOM 625 N N . LEU A 1 82 ? -4.389 2.104 -2.264 1.00 94.44 82 LEU A N 1
ATOM 626 C CA . LEU A 1 82 ? -3.587 0.958 -2.695 1.00 94.44 82 LEU A CA 1
ATOM 627 C C . LEU A 1 82 ? -4.381 0.047 -3.632 1.00 94.44 82 LEU A C 1
ATOM 629 O O . LEU A 1 82 ? -3.896 -0.294 -4.706 1.00 94.44 82 LEU A O 1
ATOM 633 N N . ARG A 1 83 ? -5.628 -0.291 -3.279 1.00 95.69 83 ARG A N 1
ATOM 634 C CA . ARG A 1 83 ? -6.498 -1.102 -4.141 1.00 95.69 83 ARG A CA 1
ATOM 635 C C . ARG A 1 83 ? -6.749 -0.435 -5.493 1.00 95.69 83 ARG A C 1
ATOM 637 O O . ARG A 1 83 ? -6.683 -1.116 -6.511 1.00 95.69 83 ARG A O 1
ATOM 644 N N . SER A 1 84 ? -7.037 0.866 -5.510 1.00 96.56 84 SER A N 1
ATOM 645 C CA . SER A 1 84 ? -7.219 1.616 -6.756 1.00 96.56 84 SER A CA 1
ATOM 646 C C . SER A 1 84 ? -5.951 1.595 -7.604 1.00 96.56 84 SER A C 1
ATOM 648 O O . SER A 1 84 ? -6.039 1.379 -8.807 1.00 96.56 84 SER A O 1
ATOM 650 N N . LYS A 1 85 ? -4.770 1.740 -6.986 1.00 93.25 85 LYS A N 1
ATOM 651 C CA . LYS A 1 85 ? -3.505 1.720 -7.722 1.00 93.25 85 LYS A CA 1
ATOM 652 C C . LYS A 1 85 ? -3.160 0.339 -8.271 1.00 93.25 85 LYS A C 1
ATOM 654 O O . LYS A 1 85 ? -2.735 0.242 -9.414 1.00 93.25 85 LYS A O 1
ATOM 659 N N . ILE A 1 86 ? -3.380 -0.720 -7.493 1.00 94.94 86 ILE A N 1
ATOM 660 C CA . ILE A 1 86 ? -3.224 -2.108 -7.956 1.00 94.94 86 ILE A CA 1
ATOM 661 C C . ILE A 1 86 ? -4.138 -2.360 -9.161 1.00 94.94 86 ILE A C 1
ATOM 663 O O . ILE A 1 86 ? -3.703 -2.945 -10.147 1.00 94.94 86 ILE A O 1
ATOM 667 N N . PHE A 1 87 ? -5.382 -1.876 -9.107 1.00 96.12 87 PHE A N 1
ATOM 668 C CA . PHE A 1 87 ? -6.320 -2.007 -10.218 1.00 96.12 87 PHE A CA 1
ATOM 669 C C . PHE A 1 87 ? -5.872 -1.229 -11.464 1.00 96.12 87 PHE A C 1
ATOM 671 O O . PHE A 1 87 ? -5.885 -1.791 -12.551 1.00 96.12 87 PHE A O 1
ATOM 678 N N . GLU A 1 88 ? -5.424 0.022 -11.314 1.00 95.00 88 GLU A N 1
ATOM 679 C CA . GLU A 1 88 ? -4.857 0.823 -12.412 1.00 95.00 88 GLU A CA 1
ATOM 680 C C . GLU A 1 88 ? -3.651 0.121 -13.059 1.00 95.00 88 GLU A C 1
ATOM 682 O O . GLU A 1 88 ? -3.549 0.037 -14.279 1.00 95.00 88 GLU A O 1
ATOM 687 N N . LEU A 1 89 ? -2.731 -0.417 -12.251 1.00 93.56 89 LEU A N 1
ATOM 688 C CA . LEU A 1 89 ? -1.556 -1.139 -12.746 1.00 93.56 89 LEU A CA 1
ATOM 689 C C . LEU A 1 89 ? -1.942 -2.418 -13.500 1.00 93.56 89 LEU A C 1
ATOM 691 O O . LEU A 1 89 ? -1.394 -2.677 -14.573 1.00 93.56 89 LEU A O 1
ATOM 695 N N . GLY A 1 90 ? -2.909 -3.174 -12.982 1.00 95.81 90 GLY A N 1
ATOM 696 C CA . GLY A 1 90 ? -3.397 -4.387 -13.631 1.00 95.81 90 GLY A CA 1
ATOM 697 C C . GLY A 1 90 ? -4.132 -4.098 -14.937 1.00 95.81 90 GLY A C 1
ATOM 698 O O . GLY A 1 90 ? -3.864 -4.747 -15.943 1.00 95.81 90 GLY A O 1
ATOM 699 N N . ASN A 1 91 ? -5.025 -3.107 -14.942 1.00 96.06 91 ASN A N 1
ATOM 700 C CA . ASN A 1 91 ? -5.878 -2.806 -16.089 1.00 96.06 91 ASN A CA 1
ATOM 701 C C . ASN A 1 91 ? -5.136 -2.061 -17.207 1.00 96.06 91 ASN A C 1
ATOM 703 O O . ASN A 1 91 ? -5.241 -2.439 -18.369 1.00 96.06 91 ASN A O 1
ATOM 707 N N . ASP A 1 92 ? -4.375 -1.021 -16.864 1.00 95.12 92 ASP A N 1
ATOM 708 C CA . ASP A 1 92 ? -3.800 -0.121 -17.870 1.00 95.12 92 ASP A CA 1
ATOM 709 C C . ASP A 1 92 ? -2.434 -0.609 -18.362 1.00 95.12 92 ASP A C 1
ATOM 711 O O . ASP A 1 92 ? -1.999 -0.256 -19.457 1.00 95.12 92 ASP A O 1
ATOM 715 N N . ARG A 1 93 ? -1.725 -1.390 -17.535 1.00 90.69 93 ARG A N 1
ATOM 716 C CA . ARG A 1 93 ? -0.338 -1.810 -17.797 1.00 90.69 93 ARG A CA 1
ATOM 717 C C . ARG A 1 93 ? -0.141 -3.325 -17.788 1.00 90.69 93 ARG A C 1
ATOM 719 O O . ARG A 1 93 ? 0.956 -3.774 -18.103 1.00 90.69 93 ARG A O 1
ATOM 726 N N . GLY A 1 94 ? -1.160 -4.111 -17.428 1.00 94.62 94 GLY A N 1
ATOM 727 C CA . GLY A 1 94 ? -1.040 -5.567 -17.309 1.00 94.62 94 GLY A CA 1
ATOM 728 C C . GLY A 1 94 ? -0.115 -6.020 -16.173 1.00 94.62 94 GLY A C 1
ATOM 729 O O . GLY A 1 94 ? 0.391 -7.139 -16.211 1.00 94.62 94 GLY A O 1
ATOM 730 N N . ILE A 1 95 ? 0.148 -5.158 -15.184 1.00 92.31 95 ILE A N 1
ATOM 731 C CA . ILE A 1 95 ? 1.072 -5.434 -14.079 1.00 92.31 95 ILE A CA 1
ATOM 732 C C . ILE A 1 95 ? 0.278 -5.890 -12.859 1.00 92.31 95 ILE A C 1
ATOM 734 O O . ILE A 1 95 ? -0.507 -5.122 -12.302 1.00 92.31 95 ILE A O 1
ATOM 738 N N . ASP A 1 96 ? 0.541 -7.106 -12.385 1.00 91.50 96 ASP A N 1
ATOM 739 C CA . ASP A 1 96 ? 0.032 -7.551 -11.093 1.00 91.50 96 ASP A CA 1
ATOM 740 C C . ASP A 1 96 ? 0.945 -7.062 -9.959 1.00 91.50 96 ASP A C 1
ATOM 742 O O . ASP A 1 96 ? 2.110 -7.446 -9.863 1.00 91.50 96 ASP A O 1
ATOM 746 N N . ALA A 1 97 ? 0.418 -6.179 -9.112 1.00 88.94 97 ALA A N 1
ATOM 747 C CA . ALA A 1 97 ? 1.155 -5.533 -8.025 1.00 88.94 97 ALA A CA 1
ATOM 748 C C . ALA A 1 97 ? 0.610 -5.882 -6.625 1.00 88.94 97 ALA A C 1
ATOM 750 O O . ALA A 1 97 ? 1.127 -5.398 -5.619 1.00 88.94 97 ALA A O 1
ATOM 751 N N . GLY A 1 98 ? -0.453 -6.687 -6.533 1.00 90.19 98 GLY A N 1
ATOM 752 C CA . GLY A 1 98 ? -1.224 -6.899 -5.305 1.00 90.19 98 GLY A CA 1
ATOM 753 C C . GLY A 1 98 ? -0.657 -7.951 -4.351 1.00 90.19 98 GLY A C 1
ATOM 754 O O . GLY A 1 98 ? -1.388 -8.857 -3.958 1.00 90.19 98 GLY A O 1
ATOM 755 N N . TYR A 1 99 ? 0.611 -7.834 -3.953 1.00 89.38 99 TYR A N 1
ATOM 756 C CA . TYR A 1 99 ? 1.303 -8.847 -3.145 1.00 89.38 99 TYR A CA 1
ATOM 757 C C . TYR A 1 99 ? 1.663 -8.355 -1.738 1.00 89.38 99 TYR A C 1
ATOM 759 O O . TYR A 1 99 ? 1.951 -7.180 -1.522 1.00 89.38 99 TYR A O 1
ATOM 767 N N . LEU A 1 100 ? 1.671 -9.279 -0.772 1.00 88.06 100 LEU A N 1
ATOM 768 C CA . LEU A 1 100 ? 2.144 -9.049 0.593 1.00 88.06 100 LEU A CA 1
ATOM 769 C C . LEU A 1 100 ? 3.415 -9.869 0.832 1.00 88.06 100 LEU A C 1
ATOM 771 O O . LEU A 1 100 ? 3.388 -11.092 0.710 1.00 88.06 100 LEU A O 1
ATOM 775 N N . SER A 1 101 ? 4.499 -9.205 1.225 1.00 84.44 101 SER A N 1
ATOM 776 C CA . SER A 1 101 ? 5.728 -9.837 1.709 1.00 84.44 101 SER A CA 1
ATOM 777 C C . SER A 1 101 ? 5.969 -9.479 3.177 1.00 84.44 101 SER A C 1
ATOM 779 O O . SER A 1 101 ? 5.470 -8.472 3.684 1.00 84.44 101 SER A O 1
ATOM 781 N N . CYS A 1 102 ? 6.709 -10.328 3.890 1.00 83.50 102 CYS A N 1
ATOM 782 C CA . CYS A 1 102 ? 7.074 -10.103 5.284 1.00 83.50 102 CYS A CA 1
ATOM 783 C C . CYS A 1 102 ? 8.585 -10.275 5.455 1.00 83.50 102 CYS A C 1
ATOM 785 O O . CYS A 1 102 ? 9.144 -11.287 5.035 1.00 83.50 102 CYS A O 1
ATOM 787 N N . GLY A 1 103 ? 9.218 -9.291 6.098 1.00 80.69 103 GLY A N 1
ATOM 788 C CA . GLY A 1 103 ? 10.662 -9.246 6.314 1.00 80.69 103 GLY A CA 1
ATOM 789 C C . GLY A 1 103 ? 11.422 -8.531 5.195 1.00 80.69 103 GLY A C 1
ATOM 790 O O . GLY A 1 103 ? 10.947 -8.408 4.068 1.00 80.69 103 GLY A O 1
ATOM 791 N N . THR A 1 104 ? 12.623 -8.067 5.529 1.00 80.44 104 THR A N 1
ATOM 792 C CA . THR A 1 104 ? 13.574 -7.481 4.580 1.00 80.44 104 THR A CA 1
ATOM 793 C C . THR A 1 104 ? 14.833 -8.326 4.605 1.00 80.44 104 THR A C 1
ATOM 795 O O . THR A 1 104 ? 15.350 -8.640 5.676 1.00 80.44 104 THR A O 1
ATOM 798 N N . VAL A 1 105 ? 15.336 -8.681 3.428 1.00 79.25 105 VAL A N 1
ATOM 799 C CA . VAL A 1 105 ? 16.633 -9.340 3.274 1.00 79.25 105 VAL A CA 1
ATOM 800 C C . VAL A 1 105 ? 17.594 -8.364 2.611 1.00 79.25 105 VAL A C 1
ATOM 802 O O . VAL A 1 105 ? 17.244 -7.716 1.628 1.00 79.25 105 VAL A O 1
ATOM 805 N N . VAL A 1 106 ? 18.798 -8.237 3.161 1.00 77.88 106 VAL A N 1
ATOM 806 C CA . VAL A 1 106 ? 19.858 -7.392 2.604 1.00 77.88 106 VAL A CA 1
ATOM 807 C C . VAL A 1 106 ? 20.992 -8.304 2.168 1.00 77.88 106 VAL A C 1
ATOM 809 O O . VAL A 1 106 ? 21.424 -9.165 2.929 1.00 77.88 106 VAL A O 1
ATOM 812 N N . TRP A 1 107 ? 21.451 -8.118 0.935 1.00 76.56 107 TRP A N 1
ATOM 813 C CA . TRP A 1 107 ? 22.527 -8.894 0.334 1.00 76.56 107 TRP A CA 1
ATOM 814 C C . TRP A 1 107 ? 23.641 -7.916 -0.019 1.00 76.56 107 TRP A C 1
ATOM 816 O O . TRP A 1 107 ? 23.393 -6.911 -0.685 1.00 76.56 107 TRP A O 1
ATOM 826 N N . THR A 1 108 ? 24.860 -8.185 0.434 1.00 76.75 108 THR A N 1
ATOM 827 C CA . THR A 1 108 ? 26.042 -7.409 0.052 1.00 76.75 108 THR A CA 1
ATOM 828 C C . THR A 1 108 ? 26.755 -8.140 -1.087 1.00 76.75 108 THR A C 1
ATOM 830 O O . THR A 1 108 ? 26.977 -9.348 -1.024 1.00 76.75 108 THR A O 1
ATOM 833 N N . SER A 1 109 ? 27.065 -7.436 -2.180 1.00 65.06 109 SER A N 1
ATOM 834 C CA . SER A 1 109 ? 27.822 -8.020 -3.295 1.00 65.06 109 SER A CA 1
ATOM 835 C C . SER A 1 109 ? 29.307 -8.055 -2.942 1.00 65.06 109 SER A C 1
ATOM 837 O O . SER A 1 109 ? 29.886 -7.022 -2.618 1.00 65.06 109 SER A O 1
ATOM 839 N N . ALA A 1 110 ? 29.932 -9.230 -3.032 1.00 59.75 110 ALA A N 1
ATOM 840 C CA . ALA A 1 110 ? 31.360 -9.424 -2.769 1.00 59.75 110 ALA A CA 1
ATOM 841 C C . ALA A 1 110 ? 32.258 -9.176 -4.001 1.00 59.75 110 ALA A C 1
ATOM 843 O O . ALA A 1 110 ? 33.421 -9.578 -4.011 1.00 59.75 110 ALA A O 1
ATOM 844 N N . VAL A 1 111 ? 31.748 -8.544 -5.061 1.00 56.88 111 VAL A N 1
ATOM 845 C CA . VAL A 1 111 ? 32.550 -8.235 -6.254 1.00 56.88 111 VAL A CA 1
ATOM 846 C C . VAL A 1 111 ? 33.112 -6.817 -6.148 1.00 56.88 111 VAL A C 1
ATOM 848 O O . VAL A 1 111 ? 32.462 -5.845 -6.518 1.00 56.88 111 VAL A O 1
ATOM 851 N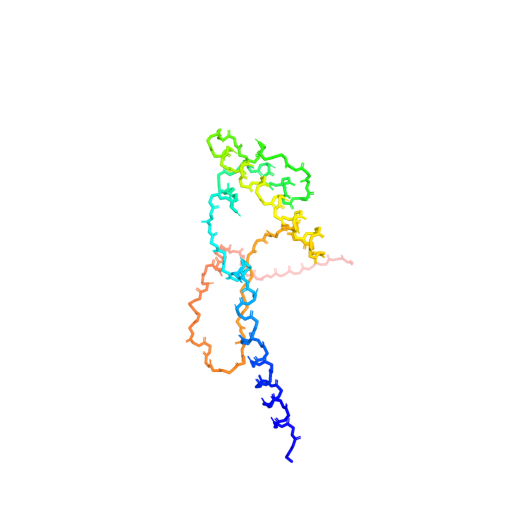 N . GLY A 1 112 ? 34.355 -6.746 -5.659 1.00 56.25 112 GLY A N 1
ATOM 852 C CA . GLY A 1 112 ? 35.294 -5.650 -5.917 1.00 56.25 112 GLY A CA 1
ATOM 853 C C . GLY A 1 112 ? 35.427 -4.577 -4.831 1.00 56.25 112 GLY A C 1
ATOM 854 O O . GLY A 1 112 ? 34.948 -3.466 -5.018 1.00 56.25 112 GLY A O 1
ATOM 855 N N . GLY A 1 113 ? 36.180 -4.869 -3.761 1.00 44.44 113 GLY A N 1
ATOM 856 C CA . GLY A 1 113 ? 36.780 -3.846 -2.886 1.00 44.44 113 GLY A CA 1
ATOM 857 C C . GLY A 1 113 ? 36.334 -3.899 -1.421 1.00 44.44 113 GLY A C 1
ATOM 858 O O . GLY A 1 113 ? 35.223 -3.512 -1.101 1.00 44.44 113 GLY A O 1
ATOM 859 N N . ASN A 1 114 ? 37.245 -4.389 -0.572 1.00 43.84 114 ASN A N 1
ATOM 860 C CA . ASN A 1 114 ? 37.264 -4.484 0.898 1.00 43.84 114 ASN A CA 1
ATOM 861 C C . ASN A 1 114 ? 35.924 -4.569 1.680 1.00 43.84 114 ASN A C 1
ATOM 863 O O . ASN A 1 114 ? 35.237 -3.565 1.834 1.00 43.84 114 ASN A O 1
ATOM 867 N N 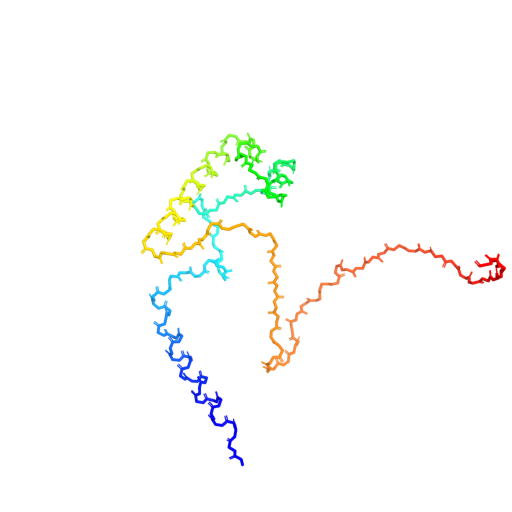. PRO A 1 115 ? 35.631 -5.708 2.348 1.00 49.53 115 PRO A N 1
ATOM 868 C CA . PRO A 1 115 ? 34.434 -5.896 3.179 1.00 49.53 115 PRO A CA 1
ATOM 869 C C . PRO A 1 115 ? 34.464 -5.160 4.537 1.00 49.53 115 PRO A C 1
ATOM 871 O O . PRO A 1 115 ? 33.613 -5.413 5.391 1.00 49.53 115 PRO A O 1
ATOM 874 N N . ASN A 1 116 ? 35.413 -4.252 4.768 1.00 51.91 116 ASN A N 1
ATOM 875 C CA . ASN A 1 116 ? 35.484 -3.492 6.014 1.00 51.91 116 ASN A CA 1
ATOM 876 C C . ASN A 1 116 ? 34.551 -2.284 5.954 1.00 51.91 116 ASN A C 1
ATOM 878 O O . ASN A 1 116 ? 34.993 -1.178 5.681 1.00 51.91 116 ASN A O 1
ATOM 882 N N . GLU A 1 117 ? 33.265 -2.544 6.182 1.00 54.84 117 GLU A N 1
ATOM 883 C CA . GLU A 1 117 ? 32.377 -1.767 7.060 1.00 54.84 117 GLU A CA 1
ATOM 884 C C . GLU A 1 117 ? 30.966 -2.373 6.992 1.00 54.84 117 GLU A C 1
ATOM 886 O O . GLU A 1 117 ? 30.024 -1.850 6.405 1.00 54.84 117 GLU A O 1
ATOM 891 N N . SER A 1 118 ? 30.816 -3.542 7.611 1.00 46.41 118 SER A N 1
ATOM 892 C CA . SER A 1 118 ? 29.549 -3.934 8.227 1.00 46.41 118 SER A CA 1
ATOM 893 C C . SER A 1 118 ? 29.793 -3.974 9.733 1.00 46.41 118 SER A C 1
ATOM 895 O O . SER A 1 118 ? 30.633 -4.767 10.167 1.00 46.41 118 SER A O 1
ATOM 897 N N . PRO A 1 119 ? 29.124 -3.145 10.558 1.00 46.56 119 PRO A N 1
ATOM 898 C CA . PRO A 1 119 ? 29.166 -3.363 11.993 1.00 46.56 119 PRO A CA 1
ATOM 899 C C . PRO A 1 119 ? 28.474 -4.707 12.285 1.00 46.56 119 PRO A C 1
ATOM 901 O O . PRO A 1 119 ? 27.490 -5.057 11.625 1.00 46.56 119 PRO A O 1
ATOM 904 N N . PRO A 1 120 ? 29.000 -5.508 13.221 1.00 40.91 120 PRO A N 1
ATOM 905 C CA . PRO A 1 120 ? 28.575 -6.892 13.379 1.00 40.91 120 PRO A CA 1
ATOM 906 C C . PRO A 1 120 ? 27.166 -6.956 13.984 1.00 40.91 120 PRO A C 1
ATOM 908 O O . PRO A 1 120 ? 26.911 -6.259 14.969 1.00 40.91 120 PRO A O 1
ATOM 911 N N . PRO A 1 121 ? 26.261 -7.847 13.529 1.00 46.34 121 PRO A N 1
ATOM 912 C CA . PRO A 1 121 ? 25.140 -8.253 14.356 1.00 46.34 121 PRO A CA 1
ATOM 913 C C . PRO A 1 121 ? 25.672 -9.256 15.387 1.00 46.34 121 PRO A C 1
ATOM 915 O O . PRO A 1 121 ? 25.420 -10.456 15.323 1.00 46.34 121 PRO A O 1
ATOM 918 N N . SER A 1 122 ? 26.413 -8.755 16.375 1.00 56.81 122 SER A N 1
ATOM 919 C CA . SER A 1 122 ? 26.762 -9.490 17.595 1.00 56.81 122 SER A CA 1
ATOM 920 C C . SER A 1 122 ? 25.546 -9.748 18.502 1.00 56.81 122 SER A C 1
ATOM 922 O O . SER A 1 122 ? 25.705 -10.207 19.628 1.00 56.81 122 SER A O 1
ATOM 924 N N . CYS A 1 123 ? 24.315 -9.518 18.028 1.00 43.84 123 CYS A N 1
ATOM 925 C CA . CYS A 1 123 ? 23.094 -9.831 18.768 1.00 43.84 123 CYS A CA 1
ATOM 926 C C . CYS A 1 123 ? 22.685 -11.316 18.724 1.00 43.84 123 CYS A C 1
ATOM 928 O O . CYS A 1 123 ? 21.755 -11.695 19.430 1.00 43.84 123 CYS A O 1
ATOM 930 N N . TRP A 1 124 ? 23.394 -12.180 17.989 1.00 38.31 124 TRP A N 1
ATOM 931 C CA . TRP A 1 124 ? 23.228 -13.635 18.101 1.00 38.31 124 TRP A CA 1
ATOM 932 C C . TRP A 1 124 ? 24.308 -14.255 18.995 1.00 38.31 124 TRP A C 1
ATOM 934 O O . TRP A 1 124 ? 25.200 -14.959 18.532 1.00 38.31 124 TRP A O 1
ATOM 944 N N . GLN A 1 125 ? 24.204 -14.025 20.305 1.00 48.22 125 GLN A N 1
ATOM 945 C CA . GLN A 1 125 ? 24.729 -14.970 21.292 1.00 48.22 125 GLN A CA 1
ATOM 946 C C . GLN A 1 125 ? 23.555 -15.625 22.024 1.00 48.22 125 GLN A C 1
ATOM 948 O O . GLN A 1 125 ? 22.884 -14.957 22.813 1.00 48.22 125 GLN A O 1
ATOM 953 N N . PRO A 1 126 ? 23.317 -16.935 21.846 1.00 37.31 126 PRO A N 1
ATOM 954 C CA . PRO A 1 126 ? 22.570 -17.697 22.825 1.00 37.31 126 PRO A CA 1
ATOM 955 C C . PRO A 1 126 ? 23.479 -17.897 24.042 1.00 37.31 126 PRO A C 1
ATOM 957 O O . PRO A 1 126 ? 24.387 -18.729 24.047 1.00 37.31 126 PRO A O 1
ATOM 960 N N . SER A 1 127 ? 23.234 -17.117 25.091 1.00 45.62 127 SER A N 1
ATOM 961 C CA . SER A 1 127 ? 23.624 -17.502 26.439 1.00 45.62 127 SER A CA 1
ATOM 962 C C . SER A 1 127 ? 22.698 -18.635 26.894 1.00 45.62 127 SER A C 1
ATOM 964 O O . SER A 1 127 ? 21.486 -18.541 26.717 1.00 45.62 127 SER A O 1
ATOM 966 N N . HIS A 1 128 ? 23.273 -19.716 27.428 1.00 41.72 128 HIS A N 1
ATOM 967 C CA . HIS A 1 128 ? 22.885 -20.425 28.663 1.00 41.72 128 HIS A CA 1
ATOM 968 C C . HIS A 1 128 ? 23.462 -21.854 28.685 1.00 41.72 128 HIS A C 1
ATOM 970 O O . HIS A 1 128 ? 22.965 -22.793 28.079 1.00 41.72 128 HIS A O 1
ATOM 976 N N . SER A 1 129 ? 24.564 -21.944 29.429 1.00 44.19 129 SER A N 1
ATOM 977 C CA . SER A 1 129 ? 25.091 -23.018 30.280 1.00 44.19 129 SER A CA 1
ATOM 978 C C . SER A 1 129 ? 24.451 -24.424 30.319 1.00 44.19 129 SER A C 1
ATOM 980 O O . SER A 1 129 ? 23.239 -24.582 30.421 1.00 44.19 129 SER A O 1
ATOM 982 N N . ARG A 1 130 ? 25.361 -25.384 30.570 1.00 42.25 130 ARG A N 1
ATOM 983 C CA . ARG A 1 130 ? 25.225 -26.725 31.187 1.00 42.25 130 ARG A CA 1
ATOM 984 C C . ARG A 1 130 ? 24.889 -27.897 30.256 1.00 42.25 130 ARG A C 1
ATOM 986 O O . ARG A 1 130 ? 23.732 -28.226 30.026 1.00 42.25 130 ARG A O 1
ATOM 993 N N . ARG A 1 131 ? 25.910 -28.723 30.006 1.00 37.84 131 ARG A N 1
ATOM 994 C CA . ARG A 1 131 ? 26.015 -30.025 30.690 1.00 37.84 131 ARG A CA 1
ATOM 995 C C . ARG A 1 131 ? 27.447 -30.555 30.662 1.00 37.84 131 ARG A C 1
ATOM 997 O O . ARG A 1 131 ? 28.159 -30.420 29.676 1.00 37.84 131 ARG A O 1
ATOM 1004 N N . GLY A 1 132 ? 27.869 -31.066 31.814 1.00 35.06 132 GLY A N 1
ATOM 1005 C CA . GLY A 1 132 ? 29.213 -31.558 32.059 1.00 35.06 132 GLY A CA 1
ATOM 1006 C C . GLY A 1 132 ? 29.521 -32.8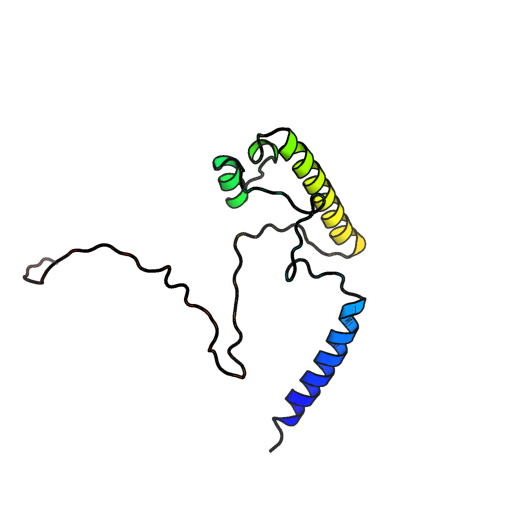72 31.346 1.00 35.06 132 GLY A C 1
ATOM 1007 O O . GLY A 1 132 ? 28.635 -33.672 31.074 1.00 35.06 132 GLY A O 1
ATOM 1008 N N . ARG A 1 133 ? 30.824 -33.041 31.104 1.00 35.69 133 ARG A N 1
ATOM 1009 C CA . ARG A 1 133 ? 31.643 -34.247 31.287 1.00 35.69 133 ARG A CA 1
ATOM 1010 C C . ARG A 1 133 ? 31.001 -35.601 30.924 1.00 35.69 133 ARG A C 1
ATOM 1012 O O . ARG A 1 133 ? 30.151 -36.128 31.630 1.00 35.69 133 ARG A O 1
ATOM 1019 N N . ALA A 1 134 ? 31.570 -36.198 29.878 1.00 36.69 134 ALA A N 1
ATOM 1020 C CA . ALA A 1 134 ? 31.439 -37.594 29.475 1.00 36.69 134 ALA A CA 1
ATOM 1021 C C . ALA A 1 134 ? 31.601 -38.606 30.629 1.00 36.69 134 ALA A C 1
ATOM 1023 O O . ALA A 1 134 ? 32.501 -38.435 31.456 1.00 36.69 134 ALA A O 1
ATOM 1024 N N . LYS A 1 135 ? 30.811 -39.696 30.597 1.00 33.88 135 LYS A N 1
ATOM 1025 C CA . LYS A 1 135 ? 31.269 -41.107 30.634 1.00 33.88 135 LYS A CA 1
ATOM 1026 C C . LYS A 1 135 ? 30.103 -42.126 30.613 1.00 33.88 135 LYS A C 1
ATOM 1028 O O . LYS A 1 135 ? 29.076 -41.912 31.245 1.00 33.88 135 LYS A O 1
ATOM 1033 N N . THR A 1 136 ? 30.407 -43.256 29.954 1.00 34.34 136 THR A N 1
ATOM 1034 C CA . THR A 1 136 ? 29.971 -44.667 30.152 1.00 34.34 136 THR A CA 1
ATOM 1035 C C . THR A 1 136 ? 28.606 -45.196 29.649 1.00 34.34 136 THR A C 1
ATOM 1037 O O . THR A 1 136 ? 27.579 -44.964 30.266 1.00 34.34 136 THR A O 1
ATOM 1040 N N . THR A 1 137 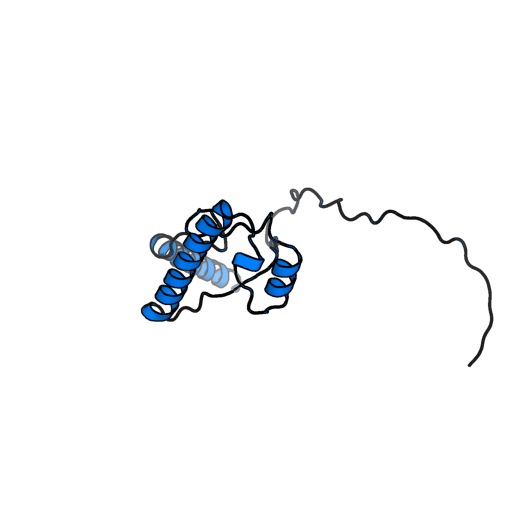? 28.704 -45.995 28.567 1.00 37.34 137 THR A N 1
ATOM 1041 C CA . THR A 1 137 ? 28.338 -47.434 28.394 1.00 37.34 137 THR A CA 1
ATOM 1042 C C . THR A 1 137 ? 26.875 -47.926 28.432 1.00 37.34 137 THR A C 1
ATOM 1044 O O . THR A 1 137 ? 26.121 -47.614 29.344 1.00 37.34 137 THR A O 1
ATOM 1047 N N . THR A 1 138 ? 26.609 -48.866 27.497 1.00 36.41 138 THR A N 1
ATOM 1048 C CA . THR A 1 138 ? 25.623 -49.983 27.511 1.00 36.41 138 THR A CA 1
ATOM 1049 C C . THR A 1 138 ? 24.262 -49.652 26.872 1.00 36.41 138 THR A C 1
ATOM 1051 O O . THR A 1 138 ? 23.472 -48.919 27.443 1.00 36.41 138 THR A O 1
ATOM 1054 N N . SER A 1 139 ? 24.038 -49.996 25.595 1.00 32.09 139 SER A N 1
ATOM 1055 C CA . SER A 1 139 ? 23.571 -51.297 25.043 1.00 32.09 139 SER A CA 1
ATOM 1056 C C . SER A 1 139 ? 22.044 -51.399 24.942 1.00 32.09 139 SER A C 1
ATOM 1058 O O . SER A 1 139 ? 21.366 -51.303 25.958 1.00 32.09 139 SER A O 1
ATOM 1060 N N . CYS A 1 140 ? 21.526 -51.657 23.735 1.00 35.16 140 CYS A N 1
ATOM 1061 C CA . CYS A 1 140 ? 20.843 -52.905 23.341 1.00 35.16 140 CYS A CA 1
ATOM 1062 C C . CYS A 1 140 ? 20.056 -52.707 22.028 1.00 35.16 140 CYS A C 1
ATOM 1064 O O . CYS A 1 140 ? 19.171 -51.858 21.982 1.00 35.16 140 CYS A O 1
ATOM 1066 N N . ASN A 1 141 ? 20.387 -53.572 21.058 1.00 38.16 141 ASN A N 1
ATOM 1067 C CA . ASN A 1 141 ? 19.779 -53.894 19.753 1.00 38.16 141 ASN A CA 1
ATOM 1068 C C . ASN A 1 141 ? 19.598 -52.808 18.687 1.00 38.16 141 ASN A C 1
ATOM 1070 O O . ASN A 1 141 ? 18.721 -51.934 18.833 1.00 38.16 141 ASN A O 1
#

Secondary structure (DSSP, 8-state):
--SHHHHHHHHHHHHHHHHHHTTTS---TTTS----TTT----TT--HHHHHHHHTT----HHHH--SHHHHHHHHHHHHHHHHHHHHHHHHH---------S-------SSS--------TT------------------

Sequence (141 aa):
MSVGQSHEESSIELRKWLSGLKPVTGADTMLRFVKTPEGSIDLSNGHPSGLAQLLAGRRTRLSTLIRDRQQYLVAARAARNLRSKIFELGNDRGIDAGYLSCGTVVWTSAVGGNPNESPPPSCWQPSHSRRGRAKTTTSCN